Protein AF-A0A940VBV4-F1 (afdb_monomer)

Secondary structure (DSSP, 8-state):
--TT--PPPHHHHHHHHHHHHHHHHHHHHHTTT-S-HHHHHHHHHHHHHH-HHHHHHHHHHHHHHHHHHHHHHHHTTSS-TTSPP-HHHHHHHHHHHHHHH----

Nearest PDB structures (foldseek):
  8eja-assembly1_B  TM=3.145E-01  e=3.197E+00  synthetic construct

Foldseek 3Di:
DCVQPPFDDQVQLVQQLCVQLVVLVVVCVVVVNLRDPVLSVLLSVLRNRHGNVLSVVLVVQLVVVLVVVVVVCVVVVNDDPPDRRPSVVSSVVSSVVSVVVPPDD

Solvent-accessible surface area (backbone atoms only — not comparable to full-atom values): 5678 Å² total; per-residue (Å²): 137,67,88,83,70,78,58,46,55,72,68,38,14,51,47,1,22,51,51,43,16,46,54,43,45,52,49,20,61,74,52,74,61,74,48,56,71,64,46,28,52,51,35,21,49,42,2,35,64,55,9,42,75,51,22,53,52,39,51,52,50,20,50,53,52,40,48,52,51,50,50,52,39,43,74,67,67,78,47,61,102,79,61,80,73,70,54,53,67,35,44,53,53,35,45,52,50,49,67,74,64,57,75,93,125

pLDDT: mean 71.62, std 11.81, range [31.17, 85.81]

Radius of gyration: 15.02 Å; Cα contacts (8 Å, |Δi|>4): 120; chains: 1; bounding box: 26×27×49 Å

Structure (mmCIF, N/CA/C/O backbone):
data_AF-A0A940VBV4-F1
#
_entry.id   AF-A0A940VBV4-F1
#
loop_
_atom_site.group_PDB
_atom_site.id
_atom_site.type_symbol
_atom_site.label_atom_id
_atom_site.label_alt_id
_atom_site.label_comp_id
_atom_site.label_asym_id
_atom_site.label_entity_id
_atom_site.label_seq_id
_atom_site.pdbx_PDB_ins_code
_atom_site.Cartn_x
_atom_site.Cartn_y
_atom_site.Cartn_z
_atom_site.occupancy
_atom_site.B_iso_or_equiv
_atom_site.auth_seq_id
_atom_site.auth_comp_id
_atom_site.auth_asym_id
_atom_site.auth_atom_id
_atom_site.pdbx_PDB_model_num
ATOM 1 N N . ALA A 1 1 ? 7.644 10.181 -27.537 1.00 37.94 1 ALA A N 1
ATOM 2 C CA . ALA A 1 1 ? 6.383 9.468 -27.226 1.00 37.94 1 ALA A CA 1
ATOM 3 C C . ALA A 1 1 ? 6.587 8.050 -26.657 1.00 37.94 1 ALA A C 1
ATOM 5 O O . ALA A 1 1 ? 5.612 7.410 -26.300 1.00 37.94 1 ALA A O 1
ATOM 6 N N . SER A 1 2 ? 7.824 7.564 -26.490 1.00 31.17 2 SER A N 1
ATOM 7 C CA . SER A 1 2 ? 8.138 6.246 -25.902 1.00 31.17 2 SER A CA 1
ATOM 8 C C . SER A 1 2 ? 8.307 6.247 -24.369 1.00 31.17 2 SER A C 1
ATOM 10 O O . SER A 1 2 ? 8.472 5.190 -23.771 1.00 31.17 2 SER A O 1
ATOM 12 N N . ALA A 1 3 ? 8.220 7.414 -23.720 1.00 41.44 3 ALA A N 1
ATOM 13 C CA . ALA A 1 3 ? 8.537 7.616 -22.300 1.00 41.44 3 ALA A CA 1
ATOM 14 C C . ALA A 1 3 ? 7.506 7.053 -21.296 1.00 41.44 3 ALA A C 1
ATOM 16 O O . ALA A 1 3 ? 7.749 7.083 -20.097 1.00 41.44 3 ALA A O 1
ATOM 17 N N . PHE A 1 4 ? 6.371 6.528 -21.769 1.00 51.44 4 PHE A N 1
ATOM 18 C CA . PHE A 1 4 ? 5.319 5.943 -20.921 1.00 51.44 4 PHE A CA 1
ATOM 19 C C . PHE A 1 4 ? 5.224 4.409 -21.012 1.00 51.44 4 PHE A C 1
ATOM 21 O O . PHE A 1 4 ? 4.475 3.798 -20.257 1.00 51.44 4 PHE A O 1
ATOM 28 N N . LEU A 1 5 ? 5.973 3.777 -21.925 1.00 50.94 5 LEU A N 1
ATOM 29 C CA . LEU A 1 5 ? 5.852 2.347 -22.254 1.00 50.94 5 LEU A CA 1
ATOM 30 C C . LEU A 1 5 ? 7.154 1.555 -22.064 1.00 50.94 5 LEU A C 1
ATOM 32 O O . LEU A 1 5 ? 7.213 0.383 -22.427 1.00 50.94 5 LEU A O 1
ATOM 36 N N . GLY A 1 6 ? 8.177 2.146 -21.440 1.00 49.03 6 GLY A N 1
ATOM 37 C CA . GLY A 1 6 ? 9.282 1.393 -20.839 1.00 49.03 6 GLY A CA 1
ATOM 38 C C . GLY A 1 6 ? 8.814 0.702 -19.558 1.00 49.03 6 GLY A C 1
ATOM 39 O O . GLY A 1 6 ? 9.304 0.997 -18.471 1.00 49.03 6 GLY A O 1
ATOM 40 N N . GLY A 1 7 ? 7.783 -0.139 -19.659 1.00 56.78 7 GLY A N 1
ATOM 41 C CA . GLY A 1 7 ? 7.326 -0.947 -18.538 1.00 56.78 7 GLY A CA 1
ATOM 42 C C . GLY A 1 7 ? 8.472 -1.827 -18.029 1.00 56.78 7 GLY A C 1
ATOM 43 O O . GLY A 1 7 ? 9.385 -2.147 -18.799 1.00 56.78 7 GLY A O 1
ATOM 44 N N . PRO A 1 8 ? 8.459 -2.229 -16.744 1.00 62.25 8 PRO A N 1
ATOM 45 C CA . PRO A 1 8 ? 9.379 -3.260 -16.272 1.00 62.25 8 PRO A CA 1
ATOM 46 C C . PRO A 1 8 ? 9.341 -4.450 -17.239 1.00 62.25 8 PRO A C 1
ATOM 48 O O . PRO A 1 8 ? 8.298 -4.723 -17.843 1.00 62.25 8 PRO A O 1
ATOM 51 N N . ARG A 1 9 ? 10.473 -5.151 -17.405 1.00 71.75 9 ARG A N 1
ATOM 52 C CA . ARG A 1 9 ? 10.521 -6.357 -18.247 1.00 71.75 9 ARG A CA 1
ATOM 53 C C . ARG A 1 9 ? 9.325 -7.236 -17.894 1.00 71.75 9 ARG A C 1
ATOM 55 O O . ARG A 1 9 ? 8.972 -7.332 -16.721 1.00 71.75 9 ARG A O 1
ATOM 62 N N . PHE A 1 10 ? 8.707 -7.883 -18.880 1.00 72.94 10 PHE A N 1
ATOM 63 C CA . PHE A 1 10 ? 7.490 -8.671 -18.647 1.00 72.94 10 PHE A CA 1
ATOM 64 C C . PHE A 1 10 ? 7.664 -9.683 -17.492 1.00 72.94 10 PHE A C 1
ATOM 66 O O . PHE A 1 10 ? 6.754 -9.893 -16.696 1.00 72.94 10 PHE A O 1
ATOM 73 N N . SER A 1 11 ? 8.883 -10.213 -17.330 1.00 75.44 11 SER A N 1
ATOM 74 C CA . SE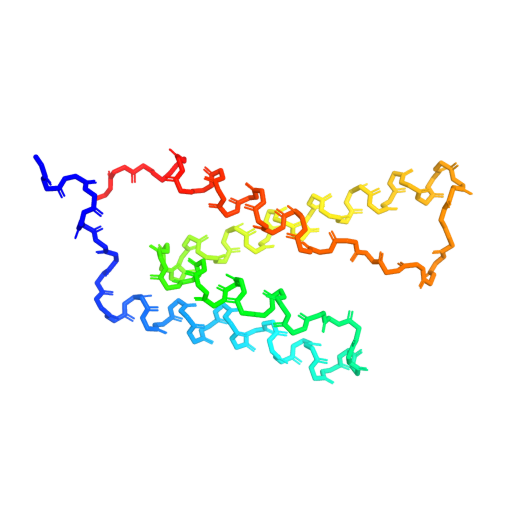R A 1 11 ? 9.322 -11.027 -16.191 1.00 75.44 11 SER A CA 1
ATOM 75 C C . SER A 1 11 ? 9.281 -10.300 -14.838 1.00 75.44 11 SER A C 1
ATOM 77 O O . SER A 1 11 ? 8.789 -10.857 -13.862 1.00 75.44 11 SER A O 1
ATOM 79 N N . ASP A 1 12 ? 9.757 -9.057 -14.762 1.00 78.19 12 ASP A N 1
ATOM 80 C CA . ASP A 1 12 ? 9.747 -8.237 -13.544 1.00 78.19 12 ASP A CA 1
ATOM 81 C C . ASP A 1 12 ? 8.336 -7.764 -13.168 1.00 78.19 12 ASP A C 1
ATOM 83 O O . ASP A 1 12 ? 8.039 -7.624 -11.980 1.00 78.19 12 ASP A O 1
ATOM 87 N N . ALA A 1 13 ? 7.467 -7.542 -14.161 1.00 76.25 13 ALA A N 1
ATOM 88 C CA . ALA A 1 13 ? 6.053 -7.230 -13.956 1.00 76.25 13 ALA A CA 1
ATOM 89 C C . ALA A 1 13 ? 5.291 -8.433 -13.379 1.00 76.25 13 ALA A C 1
ATOM 91 O O . ALA A 1 13 ? 4.561 -8.287 -12.398 1.00 76.25 13 ALA A O 1
ATOM 92 N N . LEU A 1 14 ? 5.503 -9.632 -13.940 1.00 80.38 14 LEU A N 1
ATOM 93 C CA . LEU A 1 14 ? 4.903 -10.868 -13.428 1.00 80.38 14 LEU A CA 1
ATOM 94 C C . LEU A 1 14 ? 5.384 -11.169 -12.004 1.00 80.38 14 LEU A C 1
ATOM 96 O O . LEU A 1 14 ? 4.573 -11.459 -11.126 1.00 80.38 14 LEU A O 1
ATOM 100 N N . LEU A 1 15 ? 6.695 -11.050 -11.766 1.00 82.50 15 LEU A N 1
ATOM 101 C CA . LEU A 1 15 ? 7.286 -11.230 -10.441 1.00 82.50 15 LEU A CA 1
ATOM 102 C C . LEU A 1 15 ? 6.777 -10.183 -9.453 1.00 82.50 15 LEU A C 1
ATOM 104 O O . LEU A 1 15 ? 6.468 -10.523 -8.317 1.00 82.50 15 LEU A O 1
ATOM 108 N N . GLY A 1 16 ? 6.641 -8.925 -9.872 1.00 82.44 16 GLY A N 1
ATOM 109 C CA . GLY A 1 16 ? 6.100 -7.862 -9.032 1.00 82.44 16 GLY A CA 1
ATOM 110 C C . GLY A 1 16 ? 4.641 -8.095 -8.659 1.00 82.44 16 GLY A C 1
ATOM 111 O O . GLY A 1 16 ? 4.290 -7.984 -7.488 1.00 82.44 16 GLY A O 1
ATOM 112 N N . MET A 1 17 ? 3.798 -8.488 -9.615 1.00 82.25 17 MET A N 1
ATOM 113 C CA . MET A 1 17 ? 2.401 -8.839 -9.349 1.00 82.25 17 MET A CA 1
ATOM 114 C C . MET A 1 17 ? 2.298 -10.023 -8.381 1.00 82.25 17 MET A C 1
ATOM 116 O O . MET A 1 17 ? 1.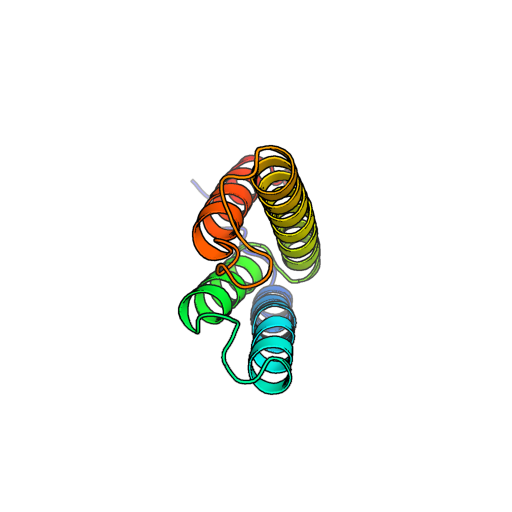573 -9.945 -7.388 1.00 82.25 17 MET A O 1
ATOM 120 N N . ALA A 1 18 ? 3.036 -11.102 -8.655 1.00 85.81 18 ALA A N 1
ATOM 121 C CA . ALA A 1 18 ? 2.980 -12.331 -7.873 1.00 85.81 18 ALA A CA 1
ATOM 122 C C . ALA A 1 18 ? 3.547 -12.144 -6.462 1.00 85.81 18 ALA A C 1
ATOM 124 O O . ALA A 1 18 ? 2.924 -12.576 -5.497 1.00 85.81 18 ALA A O 1
ATOM 125 N N . LEU A 1 19 ? 4.690 -11.468 -6.315 1.00 85.69 19 LEU A N 1
ATOM 126 C CA . LEU A 1 19 ? 5.314 -11.246 -5.012 1.00 85.69 19 LEU A CA 1
ATOM 127 C C . LEU A 1 19 ? 4.554 -10.199 -4.201 1.00 85.69 19 LEU A C 1
ATOM 129 O O . LEU A 1 19 ? 4.180 -10.470 -3.065 1.00 85.69 19 LEU A O 1
ATOM 133 N N . CYS A 1 20 ? 4.279 -9.019 -4.759 1.00 82.06 20 CYS A N 1
ATOM 134 C CA . CYS A 1 20 ? 3.630 -7.958 -3.991 1.00 82.06 20 CYS A CA 1
ATOM 135 C C . CYS A 1 20 ? 2.155 -8.278 -3.700 1.00 82.06 20 CYS A C 1
ATOM 137 O O . CYS A 1 20 ? 1.696 -8.074 -2.576 1.00 82.06 20 CYS A O 1
ATOM 139 N N . GLY A 1 21 ? 1.425 -8.827 -4.677 1.00 81.25 21 GLY A N 1
ATOM 140 C CA . GLY A 1 21 ? 0.057 -9.307 -4.475 1.00 81.25 21 GLY A CA 1
ATOM 141 C C . GLY A 1 21 ? 0.006 -10.549 -3.581 1.00 81.25 21 GLY A C 1
ATOM 142 O O . GLY A 1 21 ? -0.806 -10.612 -2.661 1.00 81.25 21 GLY A O 1
ATOM 143 N N . GLY A 1 22 ? 0.911 -11.509 -3.792 1.00 83.69 22 GLY A N 1
ATOM 144 C CA . GLY A 1 22 ? 0.982 -12.751 -3.020 1.00 83.69 22 GLY A CA 1
ATOM 145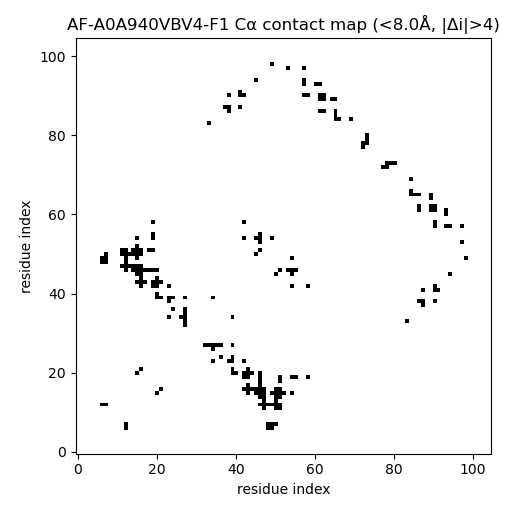 C C . GLY A 1 22 ? 1.342 -12.539 -1.552 1.00 83.69 22 GLY A C 1
ATOM 146 O O . GLY A 1 22 ? 0.750 -13.183 -0.687 1.00 83.69 22 GLY A O 1
ATOM 147 N N . VAL A 1 23 ? 2.239 -11.601 -1.236 1.00 84.00 23 VAL A N 1
ATOM 148 C CA . VAL A 1 23 ? 2.571 -11.250 0.156 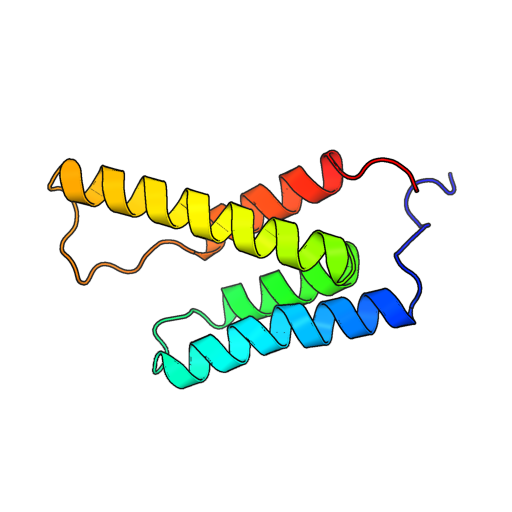1.00 84.00 23 VAL A CA 1
ATOM 149 C C . VAL A 1 23 ? 1.340 -10.711 0.887 1.00 84.00 23 VAL A C 1
ATOM 151 O O . VAL A 1 23 ? 1.014 -11.199 1.968 1.00 84.00 23 VAL A O 1
ATOM 154 N N . LEU A 1 24 ? 0.605 -9.765 0.293 1.00 79.62 24 LEU A N 1
ATOM 155 C CA . LEU A 1 24 ? -0.612 -9.224 0.909 1.00 79.62 24 LEU A CA 1
ATOM 156 C C . LEU A 1 24 ? -1.749 -10.243 0.972 1.00 79.62 24 LEU A C 1
ATOM 158 O O . LEU A 1 24 ? -2.490 -10.256 1.950 1.00 79.62 24 LEU A O 1
ATOM 162 N N . LEU A 1 25 ? -1.862 -11.127 -0.019 1.00 82.06 25 LEU A N 1
ATOM 163 C CA . LEU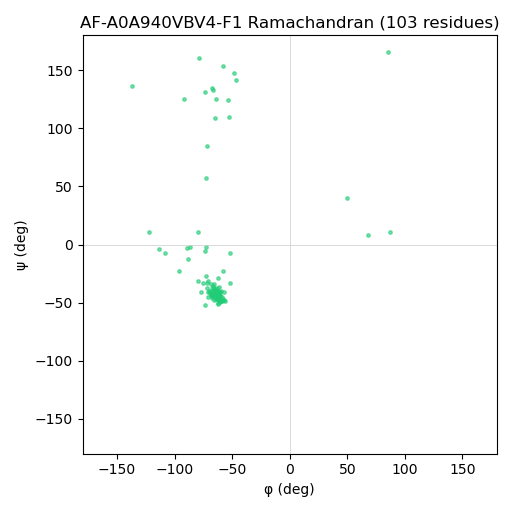 A 1 25 ? -2.833 -12.218 -0.009 1.00 82.06 25 LEU A CA 1
ATOM 164 C C . LEU A 1 25 ? -2.530 -13.224 1.110 1.00 82.06 25 LEU A C 1
ATOM 166 O O . LEU A 1 25 ? -3.432 -13.622 1.842 1.00 82.06 25 LEU A O 1
ATOM 170 N N . THR A 1 26 ? -1.257 -13.570 1.307 1.00 81.88 26 THR A N 1
ATOM 171 C CA . THR A 1 26 ? -0.816 -14.441 2.407 1.00 81.88 26 THR A CA 1
ATOM 172 C C . THR A 1 26 ? -1.113 -13.793 3.759 1.00 81.88 26 THR A C 1
ATOM 174 O O . THR A 1 26 ? -1.676 -14.433 4.646 1.00 81.88 26 THR A O 1
ATOM 177 N N . LEU A 1 27 ? -0.820 -12.496 3.905 1.00 78.94 27 LEU A N 1
ATOM 178 C CA . LEU A 1 27 ? -1.167 -11.736 5.106 1.00 78.94 27 LEU A CA 1
ATOM 179 C C . LEU A 1 27 ? -2.683 -11.656 5.321 1.00 78.94 27 LEU A C 1
ATOM 181 O O . LEU A 1 27 ? -3.130 -11.751 6.459 1.00 78.94 27 LEU A O 1
ATOM 185 N N . ALA A 1 28 ? -3.484 -11.529 4.260 1.00 79.38 28 ALA A N 1
ATOM 186 C CA . ALA A 1 28 ? -4.941 -11.482 4.360 1.00 79.38 28 ALA A CA 1
ATOM 187 C C . ALA A 1 28 ? -5.523 -12.804 4.880 1.00 79.38 28 ALA A C 1
ATOM 189 O O . ALA A 1 28 ? -6.417 -12.790 5.731 1.00 79.38 28 ALA A O 1
ATOM 190 N N . ILE A 1 29 ? -4.969 -13.933 4.424 1.00 80.00 29 ILE A N 1
ATOM 191 C CA . ILE A 1 29 ? -5.333 -15.274 4.897 1.00 80.00 29 ILE A CA 1
ATOM 192 C C . ILE A 1 29 ? -4.942 -15.444 6.373 1.00 80.00 29 ILE A C 1
ATOM 194 O O . ILE A 1 29 ? -5.771 -15.853 7.186 1.00 80.00 29 ILE A O 1
ATOM 198 N N . ILE A 1 30 ? -3.710 -15.075 6.747 1.00 81.19 30 ILE A N 1
ATOM 199 C CA . ILE A 1 30 ? -3.218 -15.178 8.133 1.00 81.19 30 ILE A CA 1
ATOM 200 C C . ILE A 1 30 ? -4.020 -14.272 9.075 1.00 81.19 30 ILE A C 1
ATOM 202 O O . ILE A 1 30 ? -4.378 -14.674 10.181 1.00 81.19 30 ILE A O 1
ATOM 206 N N . SER A 1 31 ? -4.347 -13.060 8.630 1.00 73.69 31 SER A N 1
ATOM 207 C CA . SER A 1 31 ? -5.077 -12.062 9.414 1.00 73.69 31 SER A CA 1
ATOM 208 C C . SER A 1 31 ? -6.595 -12.303 9.445 1.00 73.69 31 SER A C 1
ATOM 210 O O . SER A 1 31 ? -7.344 -11.442 9.901 1.00 73.69 31 SER A O 1
ATOM 212 N N . ARG A 1 32 ? -7.068 -13.468 8.968 1.00 69.50 32 ARG A N 1
ATOM 213 C CA . ARG A 1 32 ? -8.482 -13.892 8.987 1.00 69.50 32 ARG A CA 1
ATOM 214 C C . ARG A 1 32 ? -9.447 -12.832 8.431 1.00 69.50 32 ARG A C 1
ATOM 216 O O . ARG A 1 32 ? -10.526 -12.627 8.977 1.00 69.50 32 ARG A O 1
ATOM 223 N N . GLY A 1 33 ? -9.054 -12.152 7.352 1.00 65.38 33 GLY A N 1
ATOM 224 C CA . GLY A 1 33 ? -9.898 -11.151 6.688 1.00 65.38 33 GLY A CA 1
ATOM 225 C C . GLY A 1 33 ? -9.815 -9.727 7.249 1.00 65.38 33 GLY A C 1
ATOM 226 O O . GLY A 1 33 ? -10.605 -8.883 6.843 1.00 65.38 33 GLY A O 1
ATOM 227 N N . SER A 1 34 ? -8.853 -9.425 8.128 1.00 66.56 34 SER A N 1
ATOM 228 C CA . SER A 1 34 ? -8.561 -8.039 8.542 1.00 66.56 34 SER A CA 1
ATOM 229 C C . SER A 1 34 ? -8.089 -7.154 7.373 1.00 66.56 34 SER A C 1
ATOM 231 O O . SER A 1 34 ? -8.307 -5.946 7.367 1.00 66.56 34 SER A O 1
ATOM 233 N N . ILE A 1 35 ? -7.446 -7.759 6.366 1.00 74.56 35 ILE A N 1
ATOM 234 C CA . ILE A 1 35 ? -6.955 -7.062 5.170 1.00 74.56 35 ILE A CA 1
ATOM 235 C C . ILE A 1 35 ? -8.032 -7.100 4.087 1.00 74.56 35 ILE A C 1
ATOM 237 O O . ILE A 1 35 ? -8.498 -8.174 3.700 1.00 74.56 35 ILE A O 1
ATOM 241 N N . GLY A 1 36 ? -8.402 -5.926 3.573 1.00 75.88 36 GLY A N 1
ATOM 242 C CA . GLY A 1 36 ? -9.387 -5.801 2.509 1.00 75.88 36 GLY A CA 1
ATOM 243 C C . GLY A 1 36 ? -8.875 -6.405 1.202 1.00 75.88 36 GLY A C 1
ATOM 244 O O . GLY A 1 36 ? -7.775 -6.097 0.748 1.00 75.88 36 GLY A O 1
ATOM 245 N N . GLY A 1 37 ? -9.694 -7.222 0.535 1.00 75.00 37 GLY A N 1
ATOM 246 C CA . GLY A 1 37 ? -9.341 -7.793 -0.775 1.00 75.00 37 GLY A CA 1
ATOM 247 C C . GLY A 1 37 ? -9.029 -6.733 -1.846 1.00 75.00 37 GLY A C 1
ATOM 248 O O . GLY A 1 37 ? -8.284 -7.002 -2.789 1.00 75.00 37 GLY A O 1
ATOM 249 N N . GLY A 1 38 ? -9.542 -5.509 -1.671 1.00 77.88 38 GLY A N 1
ATOM 250 C CA . GLY A 1 38 ? -9.186 -4.350 -2.492 1.00 77.88 38 GLY A CA 1
ATOM 251 C C . GLY A 1 38 ? -7.704 -3.973 -2.394 1.00 77.88 38 GLY A C 1
ATOM 252 O O . GLY A 1 38 ? -7.082 -3.728 -3.425 1.00 77.88 38 GLY A O 1
ATOM 253 N N . ASP A 1 39 ? -7.117 -4.016 -1.195 1.00 77.81 39 ASP A N 1
ATOM 254 C CA . ASP A 1 39 ? -5.711 -3.661 -0.953 1.00 77.81 39 ASP A CA 1
ATOM 255 C C . ASP A 1 39 ? -4.762 -4.674 -1.602 1.00 77.81 39 ASP A C 1
ATOM 257 O O . ASP A 1 39 ? -3.747 -4.307 -2.194 1.00 77.81 39 ASP A O 1
ATOM 261 N N . VAL A 1 40 ? -5.141 -5.956 -1.575 1.00 81.44 40 VAL A N 1
ATOM 262 C CA . VAL A 1 40 ? -4.415 -7.040 -2.251 1.00 81.44 40 VAL A CA 1
ATOM 263 C C . VAL A 1 40 ? -4.370 -6.798 -3.762 1.00 81.44 40 VAL A C 1
ATOM 265 O O . VAL A 1 40 ? -3.315 -6.918 -4.388 1.00 81.44 40 VAL A O 1
ATOM 268 N N . LYS A 1 41 ? -5.506 -6.416 -4.357 1.00 83.19 41 LYS A N 1
ATOM 269 C CA . LYS A 1 41 ? -5.607 -6.153 -5.798 1.00 83.19 41 LYS A CA 1
ATOM 270 C C . LYS A 1 41 ? -4.868 -4.876 -6.202 1.00 83.19 41 LYS A C 1
ATOM 272 O O . LYS A 1 41 ? -4.178 -4.876 -7.219 1.00 83.19 41 LYS A O 1
ATOM 277 N N . LEU A 1 42 ? -4.961 -3.823 -5.388 1.00 81.94 42 LEU A N 1
ATOM 278 C CA . LEU A 1 42 ? -4.191 -2.588 -5.559 1.00 81.94 42 LEU A CA 1
ATOM 279 C C . LEU A 1 42 ? -2.692 -2.874 -5.540 1.00 81.94 42 LEU A C 1
ATOM 281 O O . LEU A 1 42 ? -1.981 -2.451 -6.449 1.00 81.94 42 LEU A O 1
ATOM 285 N N . MET A 1 43 ? -2.217 -3.661 -4.574 1.00 81.38 43 MET A N 1
ATOM 286 C CA . MET A 1 43 ? -0.805 -4.013 -4.518 1.00 81.38 43 MET A CA 1
ATOM 287 C C . MET A 1 43 ? -0.365 -4.879 -5.697 1.00 81.38 43 MET A C 1
ATOM 289 O O . MET A 1 43 ? 0.731 -4.687 -6.218 1.00 81.38 43 MET A O 1
ATOM 293 N N . ALA A 1 44 ? -1.209 -5.804 -6.152 1.00 83.38 44 ALA A N 1
ATOM 294 C CA . ALA A 1 44 ? -0.924 -6.595 -7.343 1.00 83.38 44 ALA A CA 1
ATOM 295 C C . ALA A 1 44 ? -0.759 -5.699 -8.586 1.00 83.38 44 ALA A C 1
ATOM 297 O O . ALA A 1 44 ? 0.166 -5.909 -9.370 1.00 83.38 44 ALA A O 1
ATOM 298 N N . MET A 1 45 ? -1.593 -4.661 -8.740 1.00 82.25 45 MET A N 1
ATOM 299 C CA . MET A 1 45 ? -1.452 -3.686 -9.829 1.00 82.25 45 MET A CA 1
ATOM 300 C C . MET A 1 45 ? -0.205 -2.809 -9.673 1.00 82.25 45 MET A C 1
ATOM 302 O O . MET A 1 45 ? 0.523 -2.624 -10.643 1.00 82.25 45 MET A O 1
ATOM 306 N N . ILE A 1 46 ? 0.089 -2.319 -8.466 1.00 81.00 46 ILE A N 1
ATOM 307 C CA . ILE A 1 46 ? 1.304 -1.539 -8.171 1.00 81.00 46 ILE A CA 1
ATOM 308 C C . ILE A 1 46 ? 2.556 -2.378 -8.462 1.00 81.00 46 ILE A C 1
ATOM 310 O O . ILE A 1 46 ? 3.477 -1.903 -9.120 1.00 81.00 46 ILE A O 1
ATOM 314 N N . GLY A 1 47 ? 2.579 -3.646 -8.046 1.00 81.00 47 GLY A N 1
ATOM 315 C CA . GLY A 1 47 ? 3.664 -4.582 -8.334 1.00 81.00 47 GLY A CA 1
ATOM 316 C C . GLY A 1 47 ? 3.828 -4.864 -9.829 1.00 81.00 47 GLY A C 1
ATOM 317 O O . GLY A 1 47 ? 4.955 -4.909 -10.314 1.00 81.00 47 GLY A O 1
ATOM 318 N N . ALA A 1 48 ? 2.727 -4.982 -10.576 1.00 80.06 48 ALA A N 1
ATOM 319 C CA . ALA A 1 48 ? 2.761 -5.154 -12.029 1.00 80.06 48 ALA A CA 1
ATOM 320 C C . ALA A 1 48 ? 3.294 -3.908 -12.760 1.00 80.06 48 ALA A C 1
ATOM 322 O O . ALA A 1 48 ? 4.073 -4.026 -13.703 1.00 80.06 48 ALA A O 1
ATOM 323 N N . LEU A 1 49 ? 2.896 -2.713 -12.313 1.00 75.94 49 LEU A N 1
ATOM 324 C CA . LEU A 1 49 ? 3.263 -1.435 -12.930 1.00 75.94 49 LEU A CA 1
ATOM 325 C C . LEU A 1 49 ? 4.698 -1.010 -12.592 1.00 75.94 49 LEU A C 1
ATOM 327 O O . LEU A 1 49 ? 5.425 -0.497 -13.445 1.00 75.94 49 LEU A O 1
ATOM 331 N N . LEU A 1 50 ? 5.126 -1.208 -11.345 1.00 73.94 50 LEU A N 1
ATOM 332 C CA . LEU A 1 50 ? 6.430 -0.747 -10.876 1.00 73.94 50 LEU A CA 1
ATOM 333 C C . LEU A 1 50 ? 7.518 -1.827 -10.928 1.00 73.94 50 LEU A C 1
ATOM 335 O O . LEU A 1 50 ? 8.694 -1.464 -11.029 1.00 73.94 50 LEU A O 1
ATOM 339 N N . GLY A 1 51 ? 7.144 -3.109 -10.926 1.00 80.44 51 GLY A N 1
ATOM 340 C CA . GLY 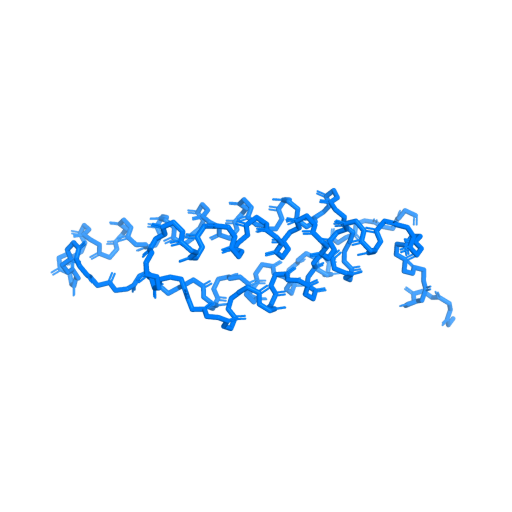A 1 51 ? 8.041 -4.255 -10.775 1.00 80.44 51 GLY A CA 1
ATOM 341 C C . GLY A 1 51 ? 8.317 -4.588 -9.303 1.00 80.44 51 GLY A C 1
ATOM 342 O O . GLY A 1 51 ? 8.059 -3.785 -8.406 1.00 80.44 51 GLY A O 1
ATOM 343 N N . TRP A 1 52 ? 8.875 -5.772 -9.037 1.00 76.50 52 TRP A N 1
ATOM 344 C CA . TRP A 1 52 ? 9.063 -6.288 -7.670 1.00 76.50 52 TRP A CA 1
ATOM 345 C C . TRP A 1 52 ? 9.932 -5.398 -6.761 1.00 76.50 52 TRP A C 1
ATOM 347 O O . TRP A 1 52 ? 9.583 -5.192 -5.601 1.00 76.50 52 TRP A O 1
ATOM 357 N N . ARG A 1 53 ? 11.023 -4.811 -7.278 1.00 77.00 53 ARG A N 1
ATOM 358 C CA . ARG A 1 53 ? 11.943 -3.964 -6.486 1.00 77.00 53 ARG A CA 1
ATOM 359 C C . ARG A 1 53 ? 11.253 -2.716 -5.937 1.00 77.00 53 ARG A C 1
ATOM 361 O O . ARG A 1 53 ? 11.315 -2.440 -4.743 1.00 77.00 53 ARG A O 1
ATOM 368 N N . TRP A 1 54 ? 10.584 -1.976 -6.815 1.00 73.38 54 TRP A N 1
ATOM 369 C CA . TRP A 1 54 ? 9.874 -0.753 -6.447 1.00 73.38 54 TRP A CA 1
ATOM 370 C C . TRP A 1 54 ? 8.560 -1.055 -5.721 1.00 73.38 54 TRP A C 1
ATOM 372 O O . TRP A 1 54 ? 8.207 -0.335 -4.792 1.00 73.38 54 TRP A O 1
ATOM 382 N N . GLY A 1 55 ? 7.883 -2.153 -6.073 1.00 78.81 55 GLY A N 1
ATOM 383 C CA . GLY A 1 55 ? 6.679 -2.619 -5.388 1.00 78.81 55 GLY A CA 1
ATOM 384 C C . GLY A 1 55 ? 6.912 -2.846 -3.894 1.00 78.81 55 GLY A C 1
ATOM 385 O O . GLY A 1 55 ? 6.177 -2.301 -3.076 1.00 78.81 55 GLY A O 1
ATOM 386 N N . PHE A 1 56 ? 7.976 -3.549 -3.497 1.00 78.56 56 PHE A N 1
ATOM 387 C CA . PHE A 1 56 ? 8.288 -3.712 -2.069 1.00 78.56 56 PHE A CA 1
ATOM 388 C C . PHE A 1 56 ? 8.577 -2.385 -1.354 1.00 78.56 56 PHE A C 1
ATOM 390 O O . PHE A 1 56 ? 8.159 -2.213 -0.210 1.00 78.56 56 PHE A O 1
ATOM 397 N N . GLY A 1 57 ? 9.231 -1.432 -2.026 1.00 80.00 57 GLY A N 1
ATOM 398 C CA . GLY A 1 57 ? 9.458 -0.092 -1.479 1.00 80.00 57 GLY A CA 1
ATOM 399 C C . GLY A 1 57 ? 8.151 0.657 -1.201 1.00 80.00 57 GLY A C 1
ATOM 400 O O . GLY A 1 57 ? 7.980 1.214 -0.118 1.00 80.00 57 GLY A O 1
ATOM 401 N N . VAL A 1 58 ? 7.199 0.605 -2.138 1.00 79.69 58 VAL A N 1
ATOM 402 C CA . VAL A 1 58 ? 5.860 1.199 -1.972 1.00 79.69 58 VAL A CA 1
ATOM 403 C C . VAL A 1 58 ? 5.092 0.531 -0.840 1.00 79.69 58 VAL A C 1
ATOM 405 O O . VAL A 1 58 ? 4.494 1.225 -0.022 1.00 79.69 58 VAL A O 1
ATOM 408 N N . LEU A 1 59 ? 5.139 -0.801 -0.761 1.00 81.38 59 LEU A N 1
ATOM 409 C CA . LEU A 1 59 ? 4.494 -1.560 0.310 1.00 81.38 59 LEU A CA 1
ATOM 410 C C . LEU A 1 59 ? 5.024 -1.142 1.684 1.00 81.38 59 LEU A C 1
ATOM 412 O O . LEU A 1 59 ? 4.237 -0.869 2.588 1.00 81.38 59 LEU A O 1
ATOM 416 N N . ALA A 1 60 ? 6.349 -1.075 1.830 1.00 81.25 60 ALA A N 1
ATOM 417 C CA . ALA A 1 60 ? 6.997 -0.692 3.076 1.00 81.25 60 ALA A CA 1
ATOM 418 C C . ALA A 1 60 ? 6.673 0.759 3.457 1.00 81.25 60 ALA A C 1
ATOM 420 O O . ALA A 1 60 ? 6.274 1.013 4.591 1.00 81.25 60 ALA A O 1
ATOM 421 N N . ALA A 1 61 ? 6.773 1.700 2.513 1.00 79.00 61 ALA A N 1
ATOM 422 C CA . ALA A 1 61 ? 6.447 3.104 2.753 1.00 79.00 61 ALA A CA 1
ATOM 423 C C . ALA A 1 61 ? 4.976 3.287 3.161 1.00 79.00 61 ALA A C 1
ATOM 425 O O . ALA A 1 61 ? 4.694 3.921 4.176 1.00 79.00 61 ALA A O 1
ATOM 426 N N . ALA A 1 62 ? 4.046 2.657 2.436 1.00 78.94 62 ALA A N 1
ATOM 427 C CA . ALA A 1 62 ? 2.622 2.710 2.747 1.00 78.94 62 ALA A CA 1
ATOM 428 C C . ALA A 1 62 ? 2.304 2.111 4.125 1.00 78.94 62 ALA A C 1
ATOM 430 O O . ALA A 1 62 ? 1.553 2.719 4.884 1.00 78.94 62 ALA A O 1
ATOM 431 N N . GLN A 1 63 ? 2.901 0.965 4.476 1.00 77.81 63 GLN A N 1
ATOM 432 C CA . GLN A 1 63 ? 2.771 0.341 5.800 1.00 77.81 63 GLN A CA 1
ATOM 433 C C . GLN A 1 63 ? 3.279 1.259 6.915 1.00 77.81 63 GLN A C 1
ATOM 435 O O . GLN A 1 63 ? 2.572 1.474 7.897 1.00 77.81 63 GLN A O 1
ATOM 440 N N . ILE A 1 64 ? 4.477 1.830 6.760 1.00 81.94 64 ILE A N 1
ATOM 441 C CA . ILE A 1 64 ? 5.086 2.710 7.766 1.00 81.94 64 ILE A CA 1
ATOM 442 C C . ILE A 1 64 ? 4.224 3.956 7.972 1.00 81.94 64 ILE A C 1
ATOM 444 O O . ILE A 1 64 ? 3.916 4.312 9.107 1.00 81.94 64 ILE A O 1
ATOM 448 N N . SER A 1 65 ? 3.781 4.605 6.896 1.00 77.12 65 SER A N 1
ATOM 449 C CA . SER A 1 65 ? 2.947 5.803 6.996 1.00 77.12 65 SER A CA 1
ATOM 450 C C . SER A 1 65 ? 1.554 5.513 7.550 1.00 77.12 65 SER A C 1
ATOM 452 O O . SER A 1 65 ? 1.073 6.265 8.398 1.00 77.12 65 SER A O 1
ATOM 454 N N . ALA A 1 66 ? 0.930 4.404 7.143 1.00 74.12 66 ALA A N 1
ATOM 455 C CA 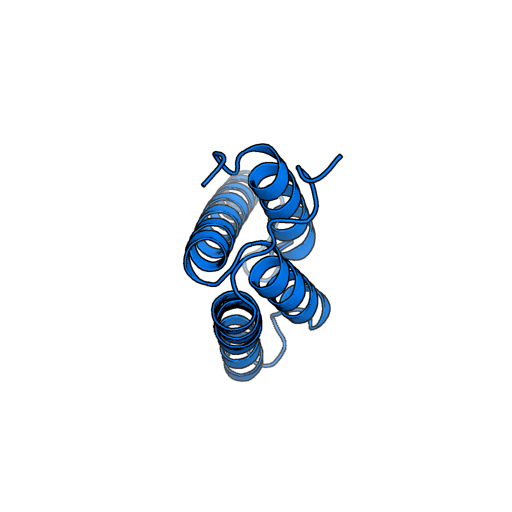. ALA A 1 66 ? -0.335 3.957 7.715 1.00 74.12 66 ALA A CA 1
ATOM 456 C C . ALA A 1 66 ? -0.194 3.652 9.216 1.00 74.12 66 ALA A C 1
ATOM 458 O O . ALA A 1 66 ? -1.057 4.042 10.002 1.00 74.12 66 ALA A O 1
ATOM 459 N N . ALA A 1 67 ? 0.911 3.022 9.630 1.00 75.56 67 ALA A N 1
ATOM 460 C CA . ALA A 1 67 ? 1.209 2.742 11.030 1.00 75.56 67 ALA A CA 1
ATOM 461 C C . ALA A 1 67 ? 1.454 4.024 11.843 1.00 75.56 67 ALA A C 1
ATOM 463 O O . ALA A 1 67 ? 0.920 4.145 12.943 1.00 75.56 67 ALA A O 1
ATOM 464 N N . LEU A 1 68 ? 2.195 5.002 11.306 1.00 80.12 68 LEU A N 1
ATOM 465 C CA . LEU A 1 68 ? 2.407 6.300 1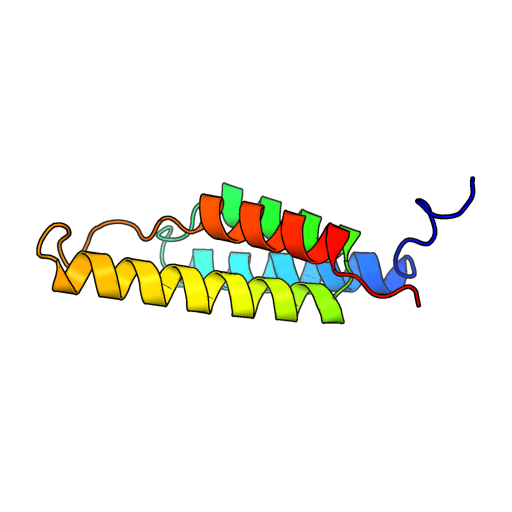1.960 1.00 80.12 68 LEU A CA 1
ATOM 466 C C . LEU A 1 68 ? 1.092 7.050 12.180 1.00 80.12 68 LEU A C 1
ATOM 468 O O . LEU A 1 68 ? 0.868 7.603 13.254 1.00 80.12 68 LEU A O 1
ATOM 472 N N . LEU A 1 69 ? 0.210 7.059 11.183 1.00 76.12 69 LEU A N 1
ATOM 473 C CA . LEU A 1 69 ? -1.080 7.735 11.295 1.00 76.12 69 LEU A CA 1
ATOM 474 C C . LEU A 1 69 ? -2.037 7.003 12.225 1.00 76.12 69 LEU A C 1
ATOM 476 O O . LEU A 1 69 ? -2.729 7.649 13.009 1.00 76.12 69 LEU A O 1
ATOM 480 N N . ALA A 1 70 ? -2.033 5.672 12.208 1.00 71.38 70 ALA A N 1
ATOM 481 C CA . ALA A 1 70 ? -2.765 4.878 13.186 1.00 71.38 70 ALA A CA 1
ATOM 482 C C . ALA A 1 70 ? -2.264 5.133 14.614 1.00 71.38 70 ALA A C 1
ATOM 484 O O . ALA A 1 70 ? -3.074 5.279 15.526 1.00 71.38 70 ALA A O 1
ATOM 485 N N . LEU A 1 71 ? -0.947 5.255 14.804 1.00 75.44 71 LEU A N 1
ATOM 486 C CA . LEU A 1 71 ? -0.345 5.593 16.091 1.00 75.44 71 LEU A CA 1
ATOM 487 C C . LEU A 1 71 ? -0.720 7.015 16.535 1.00 75.44 71 LEU A C 1
ATOM 489 O O . LEU A 1 71 ? -1.086 7.211 17.691 1.00 75.44 71 LEU A O 1
ATOM 493 N N . GLY A 1 72 ? -0.697 7.992 15.625 1.00 75.25 72 GLY A N 1
ATOM 494 C CA . GLY A 1 72 ? -1.132 9.364 15.897 1.00 75.25 72 GLY A CA 1
ATOM 495 C C . GLY A 1 72 ? -2.610 9.449 16.289 1.00 75.25 72 GLY A C 1
ATOM 496 O O . GLY A 1 72 ? -2.953 10.118 17.259 1.00 75.25 72 GLY A O 1
ATOM 497 N N . LEU A 1 73 ? -3.479 8.707 15.597 1.00 70.69 73 LEU A N 1
ATOM 498 C CA . LEU A 1 73 ? -4.908 8.601 15.918 1.00 70.69 73 LEU A CA 1
ATOM 499 C C . LEU A 1 73 ? -5.160 7.896 17.260 1.00 70.69 73 LEU A C 1
ATOM 501 O O . LEU A 1 73 ? -6.076 8.279 17.989 1.00 70.69 73 LEU A O 1
ATOM 505 N N . PHE A 1 74 ? -4.343 6.894 17.597 1.00 68.12 74 PHE A N 1
ATOM 506 C CA . PHE A 1 74 ? -4.392 6.206 18.887 1.00 68.12 74 PHE A CA 1
ATOM 507 C C . PHE A 1 74 ? -3.977 7.134 20.037 1.00 68.12 74 PHE A C 1
ATOM 509 O O . PHE A 1 74 ? -4.661 7.199 21.055 1.00 68.12 74 PHE A O 1
ATOM 516 N N . LEU A 1 75 ? -2.899 7.906 19.856 1.00 71.94 75 LEU A N 1
ATOM 517 C CA . LEU A 1 75 ? -2.435 8.912 20.820 1.00 71.94 75 LEU A CA 1
ATOM 518 C C . LEU A 1 75 ? -3.431 10.069 20.984 1.00 71.94 75 LEU A C 1
ATOM 520 O O . LEU A 1 75 ? -3.589 10.584 22.086 1.00 71.94 75 LEU A O 1
ATOM 524 N N . ALA A 1 76 ? -4.137 10.443 19.914 1.00 74.88 76 ALA A N 1
ATOM 525 C CA . ALA A 1 76 ? -5.205 11.443 19.944 1.00 74.88 76 ALA A CA 1
ATOM 526 C C . ALA A 1 76 ? -6.498 10.946 20.626 1.00 74.88 76 ALA A C 1
ATOM 528 O O . ALA A 1 76 ? -7.463 11.702 20.727 1.00 74.88 76 ALA A O 1
ATOM 529 N N . GLY A 1 77 ? -6.548 9.681 21.064 1.00 62.38 77 GLY A N 1
ATOM 530 C CA . GLY A 1 77 ? -7.682 9.103 21.791 1.00 62.38 77 GLY A CA 1
ATOM 531 C C . GLY A 1 77 ? -8.960 8.931 20.963 1.00 62.38 77 GLY A C 1
ATOM 532 O O . GLY A 1 77 ? -9.996 8.582 21.522 1.00 62.38 77 GLY A O 1
ATOM 533 N N . GLN A 1 78 ? -8.910 9.158 19.644 1.00 58.56 78 GLN A N 1
ATOM 534 C CA . GLN A 1 78 ? -10.087 9.115 18.767 1.00 58.56 78 GLN A CA 1
ATOM 535 C C . GLN A 1 78 ? -10.407 7.723 18.200 1.00 58.56 78 GLN A C 1
ATOM 537 O O . GLN A 1 78 ? -11.492 7.536 17.653 1.00 58.56 78 GLN A O 1
ATOM 542 N N . LYS A 1 79 ? -9.501 6.742 18.314 1.00 51.00 79 LYS A N 1
ATOM 543 C CA . LYS A 1 79 ? -9.718 5.367 17.831 1.00 51.00 79 LYS A CA 1
ATOM 544 C C . LYS A 1 79 ? -9.228 4.319 18.822 1.00 51.00 79 LYS A C 1
ATOM 546 O O . LYS A 1 79 ? -8.133 4.423 19.375 1.00 51.00 79 LYS A O 1
ATOM 551 N N . GLY A 1 80 ? -10.034 3.281 19.019 1.00 52.06 80 GLY A N 1
ATOM 552 C CA . GLY A 1 80 ? -9.691 2.136 19.854 1.00 52.06 80 GLY A CA 1
ATOM 553 C C . GLY A 1 80 ? -8.767 1.158 19.125 1.00 52.06 80 GLY A C 1
ATOM 554 O O . GLY A 1 80 ? -8.730 1.097 17.901 1.00 52.06 80 GLY A O 1
ATOM 555 N N . ARG A 1 81 ? -8.073 0.300 19.887 1.00 51.47 81 ARG A N 1
ATOM 556 C CA . ARG A 1 81 ? -7.160 -0.775 19.418 1.00 51.47 81 ARG A CA 1
ATOM 557 C C . ARG A 1 81 ? -7.744 -1.752 18.370 1.00 51.47 81 ARG A C 1
ATOM 559 O O . ARG A 1 81 ? -7.022 -2.626 17.905 1.00 51.47 81 ARG A O 1
ATOM 566 N N . LYS A 1 82 ? -9.045 -1.656 18.071 1.00 50.50 82 LYS A N 1
ATOM 567 C CA . LYS A 1 82 ? -9.821 -2.539 17.187 1.00 50.50 82 LYS A CA 1
ATOM 568 C C . LYS A 1 82 ? -10.318 -1.848 15.911 1.00 50.50 82 LYS A C 1
ATOM 570 O O . LYS A 1 82 ? -10.934 -2.515 15.086 1.00 50.50 82 LYS A O 1
ATOM 575 N N . ASP A 1 83 ? -10.082 -0.547 15.749 1.00 55.00 83 ASP A N 1
ATOM 576 C CA . ASP A 1 83 ? -10.509 0.161 14.546 1.00 55.00 83 ASP A CA 1
ATOM 577 C C . ASP A 1 83 ? -9.615 -0.206 13.363 1.00 55.00 83 ASP A C 1
ATOM 579 O O . ASP A 1 83 ? -8.386 -0.170 13.457 1.00 55.00 83 ASP A O 1
ATOM 583 N N . ALA A 1 84 ? -10.245 -0.556 12.241 1.00 55.06 84 ALA A N 1
ATOM 584 C CA . ALA A 1 84 ? -9.549 -0.922 11.017 1.00 55.06 84 ALA A CA 1
ATOM 585 C C . ALA A 1 84 ? -8.561 0.187 10.613 1.00 55.06 84 ALA A C 1
ATOM 587 O O . ALA A 1 84 ? -8.940 1.358 10.454 1.00 55.06 84 ALA A O 1
ATOM 588 N N . LEU A 1 85 ? -7.285 -0.182 10.458 1.00 59.12 85 LEU A N 1
ATOM 589 C CA . LEU A 1 85 ? -6.285 0.702 9.871 1.00 59.12 85 LEU A CA 1
ATOM 590 C C . LEU A 1 85 ? -6.683 0.968 8.411 1.00 59.12 85 LEU A C 1
ATOM 592 O O . LEU A 1 85 ? -6.860 0.008 7.658 1.00 59.12 85 LEU A O 1
ATOM 596 N N . PRO A 1 86 ? -6.812 2.235 7.980 1.00 62.78 86 PRO A N 1
ATOM 597 C CA . PRO A 1 86 ? -7.142 2.554 6.598 1.00 62.78 86 PRO A CA 1
ATOM 598 C C . PRO A 1 86 ? -5.934 2.269 5.696 1.00 62.78 86 PRO A C 1
ATOM 600 O O . PRO A 1 86 ? -5.142 3.158 5.409 1.00 62.78 86 PRO A O 1
ATOM 603 N N . PHE A 1 87 ? -5.782 1.020 5.256 1.00 64.69 87 PHE A N 1
ATOM 604 C CA . PHE A 1 87 ? -4.670 0.586 4.406 1.00 64.69 87 PHE A CA 1
ATOM 605 C C . PHE A 1 87 ? -4.766 1.131 2.978 1.00 64.69 87 PHE A C 1
ATOM 607 O O . PHE A 1 87 ? -3.792 1.663 2.441 1.00 64.69 87 PHE A O 1
ATOM 614 N N . GLY A 1 88 ? -5.958 1.049 2.388 1.00 66.31 88 GLY A N 1
ATOM 615 C CA . GLY A 1 88 ? -6.204 1.406 0.990 1.00 66.31 88 GLY A CA 1
ATOM 616 C C . GLY A 1 88 ? -5.828 2.836 0.589 1.00 66.31 88 GLY A C 1
ATOM 617 O O . GLY A 1 88 ? -5.138 2.997 -0.419 1.00 66.31 88 GLY A O 1
ATOM 618 N N . PRO A 1 89 ? -6.204 3.887 1.348 1.00 72.38 89 PRO A N 1
ATOM 619 C CA . PRO A 1 89 ? -5.880 5.267 0.980 1.00 72.38 89 PRO A CA 1
ATOM 620 C C . PRO A 1 89 ? -4.373 5.550 0.960 1.00 72.38 89 PRO A C 1
ATOM 622 O O . PRO A 1 89 ? -3.886 6.208 0.041 1.00 72.38 89 PRO A O 1
ATOM 625 N N . PHE A 1 90 ? -3.619 5.017 1.930 1.00 71.75 90 PHE A N 1
ATOM 626 C CA . PHE A 1 90 ? -2.161 5.172 1.956 1.00 71.75 90 PHE A CA 1
ATOM 627 C C . PHE A 1 90 ? -1.498 4.390 0.835 1.00 71.75 90 PHE A C 1
ATOM 629 O O . PHE A 1 90 ? -0.616 4.919 0.164 1.00 71.75 90 PHE A O 1
ATOM 636 N N . LEU A 1 91 ? -1.952 3.165 0.577 1.00 71.00 91 LEU A N 1
ATOM 637 C CA . LEU A 1 91 ? -1.401 2.348 -0.494 1.00 71.00 91 LEU A CA 1
ATOM 638 C C . LEU A 1 91 ? -1.620 2.987 -1.874 1.00 71.00 91 LEU A C 1
ATOM 640 O O . LEU A 1 91 ? -0.693 3.036 -2.682 1.00 71.00 91 LEU A O 1
ATOM 644 N N . 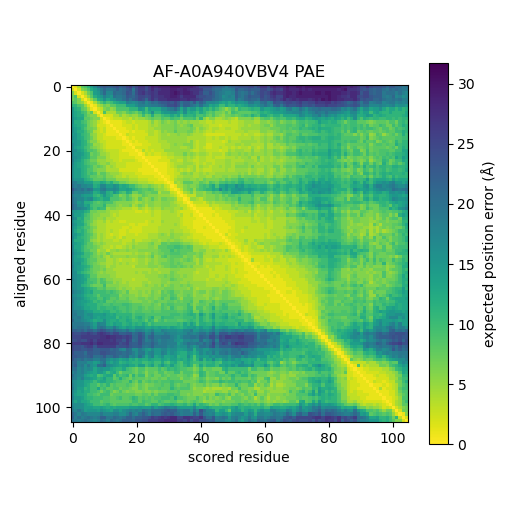ALA A 1 92 ? -2.807 3.546 -2.118 1.00 74.62 92 ALA A N 1
ATOM 645 C CA . ALA A 1 92 ? -3.100 4.298 -3.334 1.00 74.62 92 ALA A CA 1
ATOM 646 C C . ALA A 1 92 ? -2.248 5.577 -3.442 1.00 74.62 92 ALA A C 1
ATOM 648 O O . ALA A 1 92 ? -1.680 5.848 -4.501 1.00 74.62 92 ALA A O 1
ATOM 649 N N . GLY A 1 93 ? -2.104 6.332 -2.347 1.00 75.75 93 GLY A N 1
ATOM 650 C CA . GLY A 1 93 ? -1.301 7.557 -2.307 1.00 75.75 93 GLY A CA 1
ATOM 651 C C . GLY A 1 93 ? 0.185 7.313 -2.582 1.00 75.75 93 GLY A C 1
ATOM 652 O O . GLY A 1 93 ? 0.780 7.991 -3.419 1.00 75.75 93 GLY A O 1
ATOM 653 N N . PHE A 1 94 ? 0.781 6.304 -1.945 1.00 75.94 94 PHE A N 1
ATOM 654 C CA . PHE A 1 94 ? 2.178 5.936 -2.189 1.00 75.94 94 PHE A CA 1
ATOM 655 C C . PHE A 1 94 ? 2.389 5.275 -3.550 1.00 75.94 94 PHE A C 1
ATOM 657 O O . PHE A 1 94 ? 3.428 5.501 -4.165 1.00 75.94 94 PHE A O 1
ATOM 664 N N . GLY A 1 95 ? 1.414 4.515 -4.058 1.00 73.69 95 GLY A N 1
ATOM 665 C CA . GLY A 1 95 ? 1.438 3.999 -5.427 1.00 73.69 95 GLY A CA 1
ATOM 666 C C . GLY A 1 95 ? 1.512 5.125 -6.460 1.00 73.69 95 GLY A C 1
ATOM 667 O O . GLY A 1 95 ? 2.356 5.083 -7.352 1.00 73.69 95 GLY A O 1
ATOM 668 N N . LEU A 1 96 ? 0.697 6.171 -6.290 1.00 76.88 96 LEU A N 1
ATOM 669 C CA . LEU A 1 96 ? 0.745 7.380 -7.117 1.00 76.88 96 LEU A CA 1
ATOM 670 C C . LEU A 1 96 ? 2.086 8.109 -6.982 1.00 76.88 96 LEU A C 1
ATOM 672 O O . LEU A 1 96 ? 2.733 8.385 -7.990 1.00 76.88 96 LEU A O 1
ATOM 676 N N . LEU A 1 97 ? 2.543 8.372 -5.755 1.00 77.38 97 LEU A N 1
ATOM 677 C CA . LEU A 1 97 ? 3.833 9.031 -5.519 1.00 77.38 97 LEU A CA 1
ATOM 678 C C . LEU A 1 97 ? 4.995 8.265 -6.150 1.00 77.38 97 LEU A C 1
ATOM 680 O O . LEU A 1 97 ? 5.877 8.872 -6.746 1.00 77.38 97 LEU A O 1
ATOM 684 N N . ALA A 1 98 ? 4.987 6.938 -6.068 1.00 73.50 98 ALA A N 1
ATOM 685 C CA . ALA A 1 98 ? 6.029 6.111 -6.652 1.00 73.50 98 ALA A CA 1
ATOM 686 C C . ALA A 1 98 ? 5.956 6.040 -8.179 1.00 73.50 98 ALA A C 1
ATOM 688 O O . ALA A 1 98 ? 6.994 5.871 -8.811 1.00 73.50 98 ALA A O 1
ATOM 689 N N . MET A 1 99 ? 4.778 6.215 -8.790 1.00 71.81 99 MET A N 1
ATOM 690 C CA . MET A 1 99 ? 4.687 6.398 -10.242 1.00 71.81 99 MET A CA 1
ATOM 691 C C . MET A 1 99 ? 5.367 7.697 -10.691 1.00 71.81 99 MET A C 1
ATOM 693 O O . MET A 1 99 ? 6.062 7.681 -11.701 1.00 71.81 99 MET A O 1
ATOM 697 N N . PHE A 1 100 ? 5.221 8.793 -9.940 1.00 71.94 100 PHE A N 1
ATOM 698 C CA . PHE A 1 100 ? 5.872 10.072 -10.261 1.00 71.94 100 PHE A CA 1
ATOM 699 C C . PHE A 1 100 ? 7.348 10.135 -9.845 1.00 71.94 100 PHE A C 1
ATOM 701 O O . PHE A 1 100 ? 8.144 10.804 -10.496 1.00 71.94 100 PHE A O 1
ATOM 708 N N . GLY A 1 101 ? 7.720 9.446 -8.765 1.00 63.44 101 GLY A N 1
ATOM 709 C CA . GLY A 1 101 ? 9.071 9.444 -8.207 1.00 63.44 101 GLY A CA 1
ATOM 710 C C . GLY A 1 101 ? 10.012 8.410 -8.820 1.00 63.44 101 GLY A C 1
ATOM 711 O O . GLY A 1 101 ? 11.170 8.363 -8.419 1.00 63.44 101 GLY A O 1
ATOM 712 N N . LYS A 1 102 ? 9.543 7.571 -9.753 1.00 58.72 102 LYS A N 1
ATOM 713 C CA . LYS A 1 102 ? 10.358 6.540 -10.404 1.00 58.72 102 LYS A CA 1
ATOM 714 C C . LYS A 1 102 ? 11.465 7.214 -11.240 1.00 58.72 102 LYS A C 1
ATOM 716 O O . LYS A 1 102 ? 11.148 7.798 -12.277 1.00 58.72 102 LYS A O 1
ATOM 721 N N . PRO A 1 103 ? 12.753 7.158 -10.838 1.00 46.69 103 PRO A N 1
ATOM 722 C CA . PRO A 1 103 ? 13.824 7.681 -11.672 1.00 46.69 103 PRO A CA 1
ATOM 723 C C . PRO A 1 103 ? 13.940 6.812 -12.926 1.00 46.69 103 PRO A C 1
ATOM 725 O O . PRO A 1 103 ? 13.892 5.582 -12.839 1.00 46.69 103 PRO A O 1
ATOM 728 N N . MET A 1 104 ? 14.051 7.475 -14.080 1.00 44.62 104 MET A N 1
ATOM 729 C CA . MET A 1 104 ? 14.200 6.850 -15.394 1.00 44.62 104 MET A CA 1
ATOM 730 C C . MET A 1 104 ? 15.373 5.862 -15.373 1.00 44.62 104 MET A C 1
ATOM 732 O O . MET A 1 104 ? 16.525 6.278 -15.252 1.00 44.62 104 MET A O 1
ATOM 736 N N . GLN A 1 105 ? 15.062 4.565 -15.440 1.00 44.66 105 GLN A N 1
ATOM 737 C CA . GLN A 1 105 ? 16.024 3.501 -15.730 1.00 44.66 105 GLN A CA 1
ATOM 738 C C . GLN A 1 105 ? 15.872 3.073 -17.181 1.00 44.66 105 GLN A C 1
ATOM 740 O O . GLN A 1 105 ? 14.706 2.945 -17.618 1.00 44.66 105 GLN A O 1
#

Mean predicted aligned error: 9.75 Å

Sequence (105 aa):
ASAFLGGPRFSDALLGMALCGGVLLTLAIISRGSIGGGDVKLMAMIGALLGWRWGFGVLAAAQISAALLALGLFLAGQKGRKDALPFGPFLAGFGLLAMFGKPMQ